Protein AF-A0A0Q0UHZ2-F1 (afdb_monomer)

Solvent-accessible surface area (backbone atoms only — not comparable to full-atom values): 3129 Å² total; per-residue (Å²): 132,85,81,79,82,74,81,76,70,78,79,65,79,56,68,44,27,28,27,71,83,78,69,44,79,49,52,67,75,51,31,72,75,36,55,93,46,30,45,75,44,68,69,72,82,77,130

Secondary structure (DSSP, 8-state):
--------------EEEEETTT--EE-HHHHHH-TTSEEEEE-----

Mean predicted aligned error: 10.47 Å

Nearest PDB structures (foldseek):
  5fgw-assembly4_D  TM=9.540E-01  e=2.032E+00  Streptococcus pyogenes
  5fgw-assembly2_B  TM=9.281E-01  e=1.902E+00  Streptococcus pyogenes
  5fgw-assembly1_A  TM=9.564E-01  e=3.223E+00  Streptococcus pyogenes
  5fgw-assembly3_C  TM=9.394E-01  e=3.678E+00  Streptococcus pyogenes

Sequence (47 aa):
MTDWSNDSSNKEEKKDHRSAITGRYVKEATAERHPKTTVSETRSEKE

Organism: NCBI:txid1544413

pLDDT: mean 73.89, std 14.68, range [42.31, 90.06]

Foldseek 3Di:
DDDPPPPPPPPDQDFWKAFQVPRDTDDPVVCVVCVVGIDTDRPPPDD

Structure (mmCIF, N/CA/C/O backbone):
data_AF-A0A0Q0UHZ2-F1
#
_entry.id   AF-A0A0Q0UHZ2-F1
#
loop_
_atom_site.group_PDB
_atom_site.id
_atom_site.type_symbol
_atom_site.label_atom_id
_atom_site.label_alt_id
_atom_site.label_comp_id
_atom_site.label_asym_id
_atom_site.label_entity_id
_atom_site.label_seq_id
_atom_site.pdbx_PDB_ins_code
_atom_site.Cartn_x
_atom_site.Cartn_y
_atom_site.Cartn_z
_atom_site.occupancy
_atom_site.B_iso_or_equiv
_atom_site.auth_seq_id
_atom_site.auth_comp_id
_atom_site.auth_asym_id
_atom_site.auth_atom_id
_atom_site.pdbx_PDB_model_num
ATOM 1 N N . MET A 1 1 ? 29.453 -30.191 -19.463 1.00 42.31 1 MET A N 1
ATOM 2 C CA . MET A 1 1 ? 29.647 -29.163 -18.423 1.00 42.31 1 MET A CA 1
ATOM 3 C C . MET A 1 1 ? 28.408 -28.285 -18.484 1.00 42.31 1 MET A C 1
ATOM 5 O O . MET A 1 1 ? 28.220 -27.642 -19.506 1.00 42.31 1 MET A O 1
ATOM 9 N N . THR A 1 2 ? 27.484 -28.395 -17.531 1.00 62.41 2 THR A N 1
ATOM 10 C CA . THR A 1 2 ? 26.210 -27.658 -17.585 1.00 62.41 2 THR A CA 1
ATOM 11 C C . THR A 1 2 ? 26.480 -26.197 -17.249 1.00 62.41 2 THR A C 1
ATOM 13 O O . THR A 1 2 ? 26.974 -25.906 -16.163 1.00 62.41 2 THR A O 1
ATOM 16 N N . ASP A 1 3 ? 26.215 -25.309 -18.203 1.00 53.78 3 ASP A N 1
ATOM 17 C CA . ASP A 1 3 ? 26.273 -23.862 -18.021 1.00 53.78 3 ASP A CA 1
ATOM 18 C C . ASP A 1 3 ? 25.191 -23.459 -17.010 1.00 53.78 3 ASP A C 1
ATOM 20 O O . ASP A 1 3 ? 23.997 -23.669 -17.238 1.00 53.78 3 ASP A O 1
ATOM 24 N N . TRP A 1 4 ? 25.605 -22.977 -15.837 1.00 62.66 4 TRP A N 1
ATOM 25 C CA . TRP A 1 4 ? 24.687 -22.396 -14.865 1.00 62.66 4 TRP A CA 1
ATOM 26 C C . TRP A 1 4 ? 24.307 -21.021 -15.404 1.00 62.66 4 TRP A C 1
ATOM 28 O O . TRP A 1 4 ? 25.034 -20.047 -15.211 1.00 62.66 4 TRP A O 1
ATOM 38 N N . SER A 1 5 ? 23.173 -20.940 -16.098 1.00 59.25 5 SER A N 1
ATOM 39 C CA . SER A 1 5 ? 22.563 -19.659 -16.432 1.00 59.25 5 SER A CA 1
ATOM 40 C C . SER A 1 5 ? 22.184 -18.945 -15.135 1.00 59.25 5 SER A C 1
ATOM 42 O O . SER A 1 5 ? 21.138 -19.199 -14.542 1.00 59.25 5 SER A O 1
ATOM 44 N N . ASN A 1 6 ? 23.065 -18.061 -14.672 1.00 61.88 6 ASN A N 1
ATOM 45 C CA . ASN A 1 6 ? 22.736 -17.081 -13.656 1.00 61.88 6 ASN A CA 1
ATOM 46 C C . ASN A 1 6 ? 22.130 -15.886 -14.390 1.00 61.88 6 ASN A C 1
ATOM 48 O O . ASN A 1 6 ? 22.843 -14.962 -14.781 1.00 61.88 6 ASN A O 1
ATOM 52 N N . ASP A 1 7 ? 20.819 -15.938 -14.626 1.00 55.97 7 ASP A N 1
ATOM 53 C CA . ASP A 1 7 ? 20.050 -14.764 -15.029 1.00 55.97 7 ASP A CA 1
ATOM 54 C C . ASP A 1 7 ? 20.034 -13.792 -13.845 1.00 55.97 7 ASP A C 1
ATOM 56 O O . ASP A 1 7 ? 19.116 -13.743 -13.025 1.00 55.97 7 ASP A O 1
ATOM 60 N N . SER A 1 8 ? 21.123 -13.036 -13.721 1.00 55.31 8 SER A N 1
ATOM 61 C CA . SER A 1 8 ? 21.166 -11.796 -12.965 1.00 55.31 8 SER A CA 1
ATOM 62 C C . SER A 1 8 ? 20.319 -10.780 -13.728 1.00 55.31 8 SER A C 1
ATOM 64 O O . SER A 1 8 ? 20.843 -9.846 -14.334 1.00 55.31 8 SER A O 1
ATOM 66 N N . SER A 1 9 ? 19.003 -10.998 -13.741 1.00 55.72 9 SER A N 1
ATOM 67 C CA . SER A 1 9 ? 18.030 -10.017 -14.191 1.00 55.72 9 SER A CA 1
ATOM 68 C C . SER A 1 9 ? 18.281 -8.736 -13.411 1.00 55.72 9 SER A C 1
ATOM 70 O O . SER A 1 9 ? 18.048 -8.668 -12.203 1.00 55.72 9 SER A O 1
ATOM 72 N N . ASN A 1 10 ? 18.816 -7.757 -14.135 1.00 54.00 10 ASN A N 1
ATOM 73 C CA . ASN A 1 10 ? 19.007 -6.370 -13.756 1.00 54.00 10 ASN A CA 1
ATOM 74 C C . ASN A 1 10 ? 17.894 -5.930 -12.788 1.00 54.00 10 ASN A C 1
ATOM 76 O O . ASN A 1 10 ? 16.731 -5.800 -13.185 1.00 54.00 10 ASN A O 1
ATOM 80 N N . LYS A 1 11 ? 18.240 -5.786 -11.501 1.00 53.53 11 LYS A N 1
ATOM 81 C CA . LYS A 1 11 ? 17.353 -5.270 -10.455 1.00 53.53 11 LYS A CA 1
ATOM 82 C C . LYS A 1 11 ? 17.151 -3.785 -10.708 1.00 53.53 11 LYS A C 1
ATOM 84 O O . LYS A 1 11 ? 17.732 -2.933 -10.051 1.00 53.53 11 LYS A O 1
ATOM 89 N N . GLU A 1 12 ? 16.296 -3.481 -11.675 1.00 55.34 12 GLU A N 1
ATOM 90 C CA . GLU A 1 12 ? 15.505 -2.263 -11.602 1.00 55.34 12 GLU A CA 1
ATOM 91 C C . GLU A 1 12 ? 14.886 -2.223 -10.205 1.00 55.34 12 GLU A C 1
ATOM 93 O O . GLU A 1 12 ? 14.404 -3.255 -9.726 1.00 55.34 12 GLU A O 1
ATOM 98 N N . GLU A 1 13 ? 14.919 -1.067 -9.543 1.00 59.84 13 GLU A N 1
ATOM 99 C CA . GLU A 1 13 ? 14.215 -0.837 -8.283 1.00 59.84 13 GLU A CA 1
ATOM 100 C C . GLU A 1 13 ? 12.700 -0.970 -8.507 1.00 59.84 13 GLU A C 1
ATOM 102 O O . GLU A 1 13 ? 11.947 0.003 -8.575 1.00 59.84 13 GLU A O 1
ATOM 107 N N . LYS A 1 14 ? 12.237 -2.205 -8.683 1.00 66.69 14 LYS A N 1
ATOM 108 C CA . LYS A 1 14 ? 10.836 -2.549 -8.829 1.00 66.69 14 LYS A CA 1
ATOM 109 C C . LYS A 1 14 ? 10.221 -2.361 -7.456 1.00 66.69 14 LYS A C 1
ATOM 111 O O . LYS A 1 14 ? 10.544 -3.062 -6.498 1.00 66.69 14 LYS A O 1
ATOM 116 N N . LYS A 1 15 ? 9.389 -1.326 -7.359 1.00 70.81 15 LYS A N 1
ATOM 117 C CA . LYS A 1 15 ? 8.492 -1.116 -6.229 1.00 70.81 15 LYS A CA 1
ATOM 118 C C . LYS A 1 15 ? 7.407 -2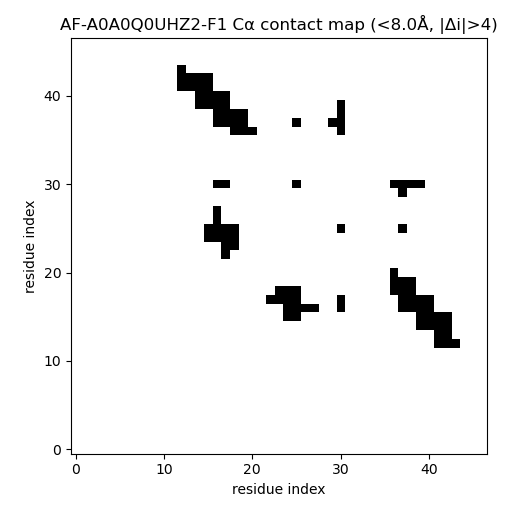.173 -6.333 1.00 70.81 15 LYS A C 1
ATOM 120 O O . LYS A 1 15 ? 6.474 -2.035 -7.121 1.00 70.81 15 LYS A O 1
ATOM 125 N N . ASP A 1 16 ? 7.561 -3.239 -5.565 1.00 83.38 16 ASP A N 1
ATOM 126 C CA . ASP A 1 16 ? 6.567 -4.296 -5.508 1.00 83.38 16 ASP A CA 1
ATOM 127 C C . ASP A 1 16 ? 5.474 -3.887 -4.520 1.00 83.38 16 ASP A C 1
ATOM 129 O O . ASP A 1 16 ? 5.746 -3.504 -3.380 1.00 83.38 16 ASP A O 1
ATOM 133 N N . HIS A 1 17 ? 4.217 -3.968 -4.951 1.00 88.38 17 HIS A N 1
ATOM 134 C CA . HIS A 1 17 ? 3.075 -3.735 -4.076 1.00 88.38 17 HIS A CA 1
ATOM 135 C C . HIS A 1 17 ? 2.461 -5.070 -3.662 1.00 88.38 17 HIS A C 1
ATOM 137 O O . HIS A 1 17 ? 2.103 -5.888 -4.510 1.00 88.38 17 HIS A O 1
ATOM 143 N N . ARG A 1 18 ? 2.295 -5.301 -2.360 1.00 87.69 18 ARG A N 1
ATOM 144 C CA . ARG A 1 18 ? 1.791 -6.558 -1.799 1.00 87.69 18 ARG A CA 1
ATOM 145 C C . ARG A 1 18 ? 0.618 -6.315 -0.861 1.00 87.69 1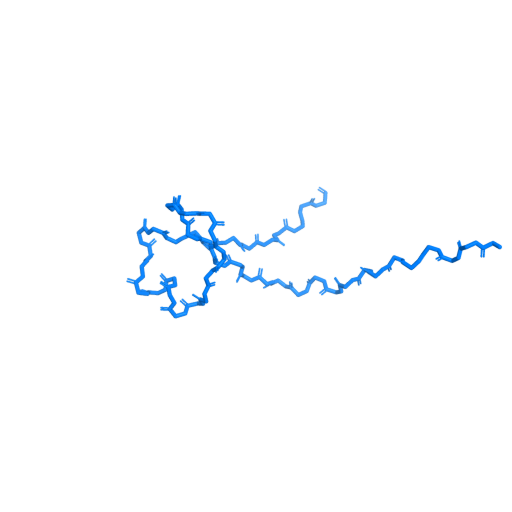8 ARG A C 1
ATOM 147 O O . ARG A 1 18 ? 0.691 -5.501 0.050 1.00 87.69 18 ARG A O 1
ATOM 154 N N . SER A 1 19 ? -0.469 -7.057 -1.032 1.00 87.19 19 SER A N 1
ATOM 155 C CA . SER A 1 19 ? -1.594 -7.023 -0.097 1.00 87.19 19 SER A CA 1
ATOM 156 C C . SER A 1 19 ? -1.171 -7.587 1.261 1.00 87.19 19 SER A C 1
ATOM 158 O O . SER A 1 19 ? -0.797 -8.753 1.352 1.00 87.19 19 SER A O 1
ATOM 160 N N . ALA A 1 20 ? -1.297 -6.797 2.326 1.00 85.81 20 ALA A N 1
ATOM 161 C CA . ALA A 1 20 ? -1.019 -7.231 3.696 1.00 85.81 20 ALA A CA 1
ATOM 162 C C . ALA A 1 20 ? -2.013 -8.298 4.191 1.00 85.81 20 ALA A C 1
ATOM 164 O O . ALA A 1 20 ? -1.692 -9.085 5.073 1.00 85.81 20 ALA A O 1
ATOM 165 N N . ILE A 1 21 ? -3.219 -8.333 3.612 1.00 84.94 21 ILE A N 1
ATOM 166 C CA . ILE A 1 21 ? -4.292 -9.249 4.023 1.00 84.94 21 ILE A CA 1
ATOM 167 C C . ILE A 1 21 ? -4.102 -10.630 3.394 1.00 84.94 21 ILE A C 1
ATOM 169 O O . ILE A 1 21 ? -4.252 -11.649 4.058 1.00 84.94 21 ILE A O 1
ATOM 173 N N . THR A 1 22 ? -3.808 -10.669 2.092 1.00 86.69 22 THR A N 1
ATOM 174 C CA . THR A 1 22 ? -3.778 -11.925 1.317 1.00 86.69 22 THR A CA 1
ATOM 175 C C . THR A 1 22 ? -2.373 -12.352 0.909 1.00 86.69 22 THR A C 1
ATOM 177 O O . THR A 1 22 ? -2.187 -13.458 0.410 1.00 86.69 22 THR A O 1
ATOM 180 N N .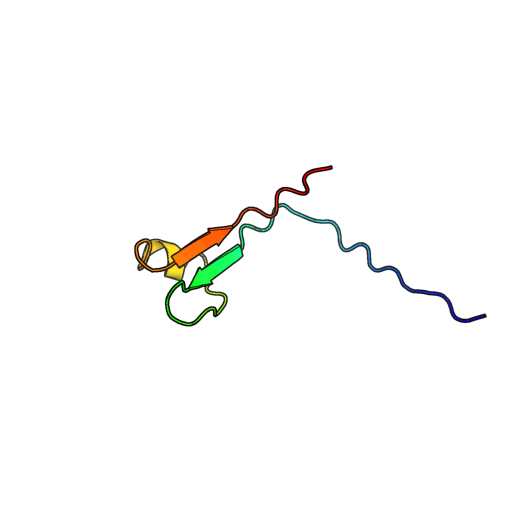 GLY A 1 23 ? -1.380 -11.475 1.066 1.00 85.88 23 GLY A N 1
ATOM 181 C CA . GLY A 1 23 ? -0.001 -11.711 0.653 1.00 85.88 23 GLY A CA 1
ATOM 182 C C . GLY A 1 23 ? 0.231 -11.685 -0.859 1.00 85.88 23 GLY A C 1
ATOM 183 O O . GLY A 1 23 ? 1.350 -11.968 -1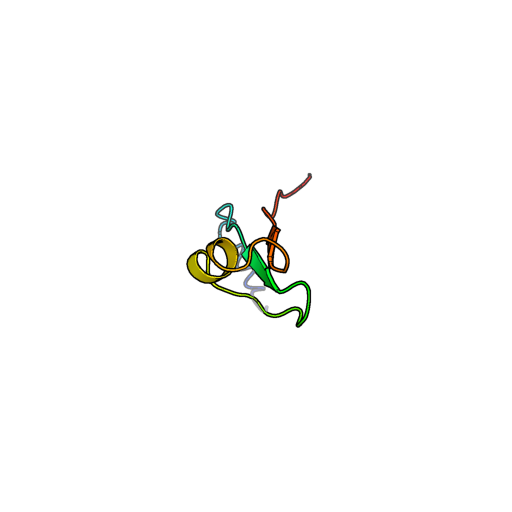.279 1.00 85.88 23 GLY A O 1
ATOM 184 N N . ARG A 1 24 ? -0.785 -11.362 -1.671 1.00 87.75 24 ARG A N 1
ATOM 185 C CA . ARG A 1 24 ? -0.695 -11.326 -3.140 1.00 87.75 24 ARG A CA 1
ATOM 186 C C . ARG A 1 24 ? -0.072 -10.028 -3.637 1.00 87.75 24 ARG A C 1
ATOM 188 O O . ARG A 1 24 ? -0.356 -8.966 -3.085 1.00 87.75 24 ARG A O 1
ATOM 195 N N . TYR A 1 25 ? 0.703 -10.114 -4.715 1.00 86.12 25 TYR A N 1
ATOM 196 C CA . TYR A 1 25 ? 1.192 -8.935 -5.421 1.00 86.12 25 TYR A CA 1
ATOM 197 C C . TYR A 1 25 ? 0.052 -8.255 -6.174 1.00 86.12 25 TYR A C 1
ATOM 199 O O . TYR A 1 25 ? -0.766 -8.906 -6.829 1.00 86.12 25 TYR A O 1
ATOM 207 N N . VAL A 1 26 ? -0.016 -6.940 -6.036 1.00 85.75 26 VAL A N 1
ATOM 208 C CA . VAL A 1 26 ? -1.030 -6.082 -6.637 1.00 85.75 26 VAL A CA 1
ATOM 209 C C . VAL A 1 26 ? -0.350 -4.995 -7.462 1.00 85.75 26 VAL A C 1
ATOM 211 O O . VAL A 1 26 ? 0.851 -4.774 -7.357 1.00 85.75 26 VAL A O 1
ATOM 214 N N . LYS A 1 27 ? -1.114 -4.326 -8.324 1.00 87.44 27 LYS A N 1
ATOM 215 C CA . LYS A 1 27 ? -0.594 -3.216 -9.134 1.00 87.44 27 LYS A CA 1
ATOM 216 C C . LYS A 1 27 ? -0.535 -1.930 -8.310 1.00 87.44 27 LYS A C 1
ATOM 218 O O . LYS A 1 27 ? -1.280 -1.794 -7.339 1.00 87.44 27 LYS A O 1
ATOM 223 N N . GLU A 1 28 ? 0.247 -0.958 -8.769 1.00 84.12 28 GLU A N 1
ATOM 224 C CA . GLU A 1 28 ? 0.331 0.389 -8.177 1.00 84.12 28 GLU A CA 1
ATOM 225 C C . GLU A 1 28 ? -1.052 1.023 -7.961 1.00 84.12 28 GLU A C 1
ATOM 227 O O . GLU A 1 28 ? -1.396 1.379 -6.841 1.00 84.12 28 GLU A O 1
ATOM 232 N N . ALA A 1 29 ? -1.931 0.984 -8.967 1.00 86.88 29 ALA A N 1
ATOM 233 C CA . ALA A 1 29 ? -3.281 1.540 -8.864 1.00 86.88 29 ALA A CA 1
ATOM 234 C C . ALA A 1 29 ? -4.134 0.862 -7.773 1.00 86.88 29 ALA A C 1
ATOM 236 O O . ALA A 1 29 ? -5.088 1.439 -7.252 1.00 86.88 29 ALA A O 1
ATOM 237 N N . THR A 1 30 ? -3.819 -0.392 -7.430 1.00 85.81 30 THR A N 1
ATOM 238 C CA . THR A 1 30 ? -4.467 -1.100 -6.314 1.00 85.81 30 THR A CA 1
ATOM 239 C C . THR A 1 30 ? -3.882 -0.655 -4.978 1.00 85.81 30 THR A C 1
ATOM 241 O O . THR A 1 30 ? -4.635 -0.473 -4.023 1.00 85.81 30 THR A O 1
ATOM 244 N N . ALA A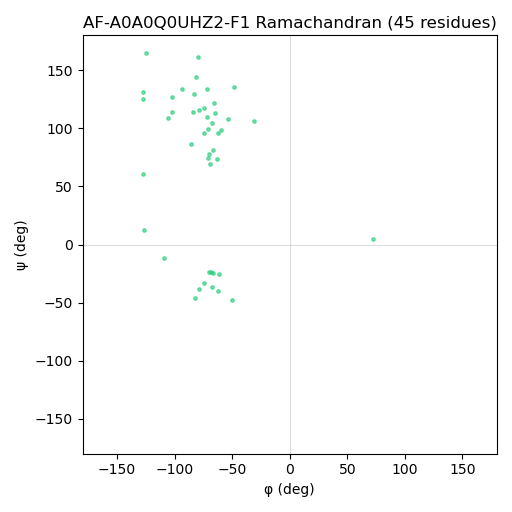 1 31 ? -2.568 -0.430 -4.924 1.00 85.69 31 ALA A N 1
ATOM 245 C CA . ALA A 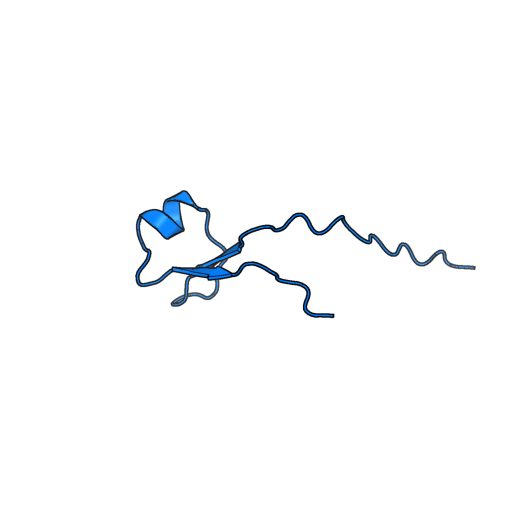1 31 ? -1.898 0.126 -3.756 1.00 85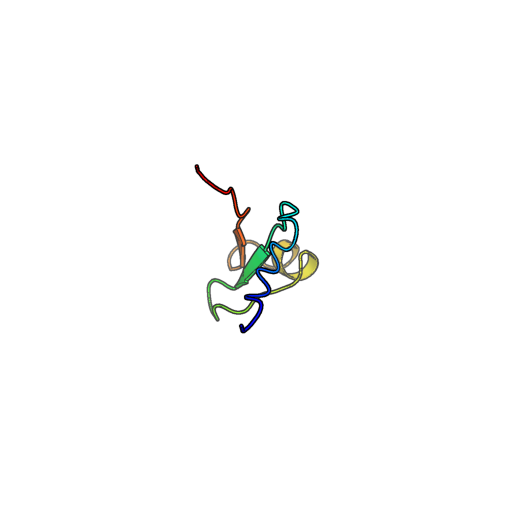.69 31 ALA A CA 1
ATOM 246 C C . ALA A 1 31 ? -2.396 1.538 -3.425 1.00 85.69 31 ALA A C 1
ATOM 248 O O . ALA A 1 31 ? -2.659 1.831 -2.263 1.00 85.69 31 ALA A O 1
ATOM 249 N N . GLU A 1 32 ? -2.624 2.374 -4.438 1.00 87.12 32 GLU A N 1
ATOM 250 C CA . GLU A 1 32 ? -3.154 3.734 -4.277 1.00 87.12 32 GLU A CA 1
ATOM 251 C C . GLU A 1 32 ? -4.605 3.755 -3.787 1.00 87.12 32 GLU A C 1
ATOM 253 O O . GLU A 1 32 ? -4.984 4.601 -2.979 1.00 87.12 32 GLU A O 1
ATOM 258 N N . ARG A 1 33 ? -5.430 2.802 -4.243 1.00 90.06 33 ARG A N 1
ATOM 259 C CA . ARG A 1 33 ? -6.825 2.659 -3.791 1.00 90.06 33 ARG A CA 1
ATOM 260 C C . ARG A 1 33 ? -6.929 2.061 -2.390 1.00 90.06 33 ARG A C 1
ATOM 262 O O . ARG A 1 33 ? -7.843 2.404 -1.642 1.00 90.06 33 ARG A O 1
ATOM 269 N N . HIS A 1 34 ? -6.004 1.171 -2.033 1.00 87.69 34 HIS A N 1
ATOM 270 C CA . HIS A 1 34 ? -5.994 0.465 -0.754 1.00 87.69 34 HIS A CA 1
ATOM 271 C C . HIS A 1 34 ? -4.649 0.598 -0.022 1.00 87.69 34 HIS A C 1
ATOM 273 O O . HIS A 1 34 ? -4.028 -0.419 0.304 1.00 87.69 34 HIS A O 1
ATOM 279 N N . PRO A 1 35 ? -4.214 1.826 0.321 1.00 83.12 35 PRO A N 1
ATOM 280 C CA . PRO A 1 35 ? -2.904 2.050 0.936 1.00 83.12 35 PRO A CA 1
ATOM 281 C C . PRO A 1 35 ? -2.835 1.485 2.357 1.00 83.12 35 PRO A C 1
ATOM 283 O O . PRO A 1 35 ? -1.773 1.139 2.852 1.00 83.12 35 PRO A O 1
ATOM 286 N N . LYS A 1 36 ? -3.989 1.330 3.017 1.00 86.94 36 LYS A N 1
ATOM 287 C CA . LYS A 1 36 ? -4.087 0.769 4.373 1.00 86.94 36 LYS A CA 1
ATOM 288 C C . LYS A 1 36 ? -3.783 -0.728 4.429 1.00 86.94 36 LYS A C 1
ATOM 290 O O . LYS A 1 36 ? -3.465 -1.248 5.490 1.00 86.94 36 LYS A O 1
ATOM 295 N N . THR A 1 37 ? -3.949 -1.428 3.310 1.00 89.12 37 THR A N 1
ATOM 296 C CA . THR A 1 37 ? -3.856 -2.894 3.237 1.00 89.12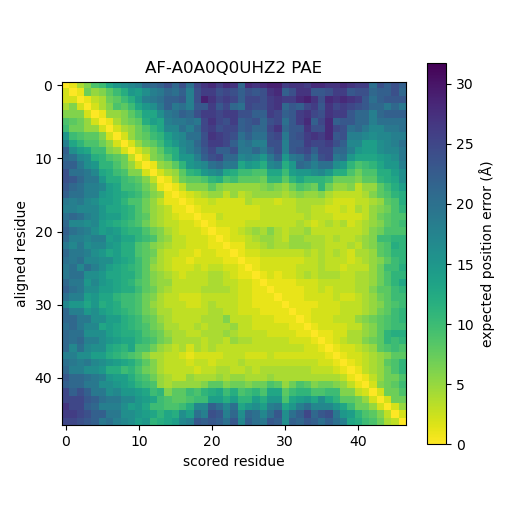 37 THR A CA 1
ATOM 297 C C . THR A 1 37 ? -2.876 -3.348 2.166 1.00 89.12 37 THR A C 1
ATOM 299 O O . THR A 1 37 ? -2.873 -4.525 1.805 1.00 89.12 37 THR A O 1
ATOM 302 N N . THR A 1 38 ? -2.074 -2.426 1.637 1.00 89.88 38 THR A N 1
ATOM 303 C CA . THR A 1 38 ? -1.075 -2.692 0.609 1.00 89.88 38 THR A CA 1
ATOM 304 C C . THR A 1 38 ? 0.263 -2.149 1.072 1.00 89.88 38 THR A C 1
ATOM 306 O O . THR A 1 38 ? 0.382 -0.979 1.418 1.00 89.88 38 THR A O 1
ATOM 309 N N . VAL A 1 39 ? 1.261 -3.017 1.087 1.00 87.25 39 VAL A N 1
ATOM 310 C CA . VAL A 1 39 ? 2.647 -2.713 1.416 1.00 87.25 39 VAL A CA 1
ATOM 311 C C . VAL A 1 39 ? 3.377 -2.417 0.114 1.00 87.25 39 VAL A C 1
ATOM 313 O O . VAL A 1 39 ? 3.220 -3.160 -0.849 1.00 87.25 39 VAL A O 1
ATOM 316 N N . SER A 1 40 ? 4.157 -1.342 0.081 1.00 84.75 40 SER A N 1
ATOM 317 C CA . SER A 1 40 ? 5.057 -1.029 -1.031 1.00 84.75 40 SER A CA 1
ATOM 318 C C . SER A 1 40 ? 6.480 -1.329 -0.583 1.00 84.75 40 SER A C 1
ATOM 320 O O . SER A 1 40 ? 7.017 -0.620 0.267 1.00 84.75 40 SER A O 1
ATOM 322 N N . GLU A 1 41 ? 7.075 -2.382 -1.126 1.00 79.50 41 GLU A N 1
ATOM 323 C CA . GLU A 1 41 ? 8.445 -2.782 -0.822 1.00 79.50 41 GLU A CA 1
ATOM 324 C C . GLU A 1 41 ? 9.352 -2.344 -1.973 1.00 79.50 41 GLU A C 1
ATOM 326 O O . GLU A 1 41 ? 9.243 -2.811 -3.105 1.00 79.50 41 GLU A O 1
ATOM 331 N N . THR A 1 42 ? 10.258 -1.410 -1.687 1.00 72.50 42 THR A N 1
ATOM 332 C CA . THR A 1 42 ? 11.436 -1.189 -2.526 1.00 72.50 42 THR A CA 1
ATOM 333 C C . THR A 1 42 ? 12.435 -2.273 -2.167 1.00 72.50 42 THR A C 1
ATOM 335 O O . THR A 1 42 ? 12.914 -2.302 -1.029 1.00 72.50 42 THR A O 1
ATOM 338 N N . ARG A 1 43 ? 12.760 -3.161 -3.108 1.00 66.00 43 ARG A N 1
ATOM 339 C CA . ARG A 1 43 ? 13.831 -4.143 -2.917 1.00 66.00 43 ARG A CA 1
ATOM 340 C C . ARG A 1 43 ? 15.183 -3.424 -2.953 1.00 66.00 43 ARG A C 1
ATOM 342 O O . ARG A 1 43 ? 15.898 -3.479 -3.943 1.00 66.00 43 ARG A O 1
ATOM 349 N N . SER A 1 44 ? 15.496 -2.708 -1.876 1.00 57.78 44 SER A N 1
ATOM 350 C CA . SER A 1 44 ? 16.833 -2.190 -1.614 1.00 57.78 44 SER A CA 1
ATOM 351 C C . SER A 1 44 ? 17.707 -3.405 -1.341 1.00 57.78 44 SER A C 1
ATOM 353 O O . SER A 1 44 ? 17.584 -4.059 -0.304 1.00 57.78 44 SER A O 1
ATOM 355 N N . GLU A 1 45 ? 18.527 -3.746 -2.327 1.00 58.91 45 GLU A N 1
ATOM 356 C CA . GLU A 1 45 ? 19.668 -4.629 -2.144 1.00 58.91 45 GLU A CA 1
ATOM 357 C C . GLU A 1 45 ? 20.567 -3.949 -1.105 1.00 58.91 45 GLU A C 1
ATOM 359 O O . GLU A 1 45 ? 21.241 -2.967 -1.406 1.00 58.91 45 GLU A O 1
ATOM 364 N N . LYS A 1 46 ? 20.480 -4.370 0.158 1.00 50.56 46 LYS A N 1
ATOM 365 C CA . LYS A 1 46 ? 21.476 -3.981 1.152 1.00 50.56 46 LYS A CA 1
ATOM 366 C C . LYS A 1 46 ? 22.645 -4.945 1.005 1.00 50.56 46 LYS A C 1
ATOM 368 O O . LYS A 1 46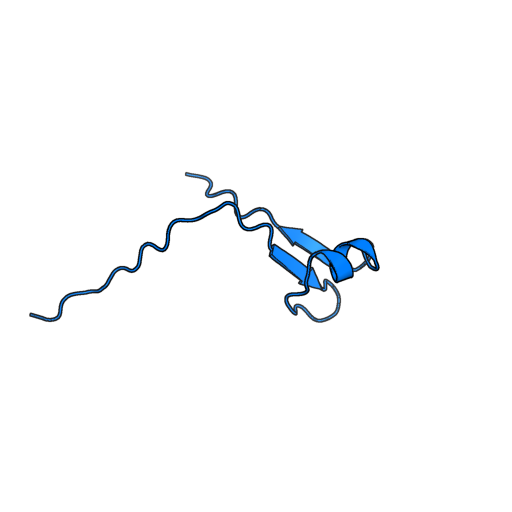 ? 22.453 -6.146 1.195 1.00 50.56 46 LYS A O 1
ATOM 373 N N . GLU A 1 47 ? 23.776 -4.381 0.586 1.00 52.66 47 GLU A N 1
ATOM 374 C CA . GLU A 1 47 ? 25.107 -5.001 0.520 1.00 52.66 47 GLU A CA 1
ATOM 375 C C . GLU A 1 47 ? 25.539 -5.624 1.855 1.00 52.66 47 GLU A C 1
ATOM 377 O O . GLU A 1 47 ? 25.150 -5.087 2.923 1.00 52.66 47 GLU A O 1
#

Radius of gyration: 14.91 Å; Cα contacts (8 Å, |Δi|>4): 50; chains: 1; bounding box: 36×33×23 Å